Protein AF-A0A2H4V2I9-F1 (afdb_monomer)

Radius of gyration: 16.25 Å; Cα contacts (8 Å, |Δi|>4): 113; chains: 1; bounding box: 33×23×57 Å

Mean predicted aligned error: 3.42 Å

Secondary structure (DSSP, 8-state):
---PPP--------------TT-------HHHHHHHHTTS--BTT-HHHHHH-TTS---S-B---B--SS--HHHHHHHHHHHHH-HHHHHHT--SSS---SSSB-

Foldseek 3Di:
DDDDDDDDDDDDDDDDDDDDPPDPDFDAPLVRVLCVQLVNDFAQPPPNRCVRPVPDDGDRHTDADDDDPDQAPSQQVVLQVNVVSDVVSCVPWNGGSDTDGNGHYD

Sequence (106 aa):
QRGVLLLPVTAGGIVLAYNLPGVTELNLPRVVYTDILLGKIKTWDAPEIKAANPNVNLPSQPITVVYRSDGSGTTGVFTKHLAAVSPEWKSKVGEGKSVSWPVGVG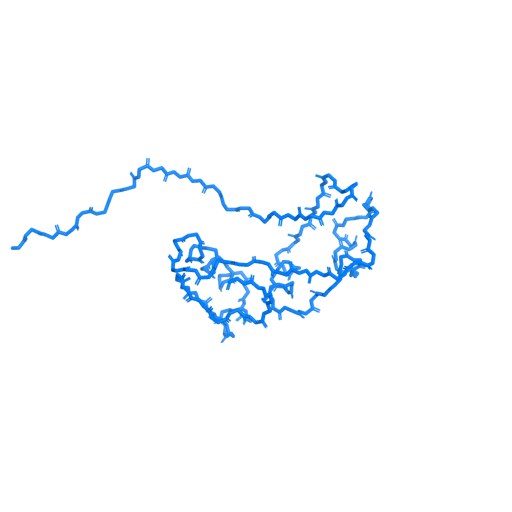

pLDDT: mean 95.97, std 5.57, range [51.84, 98.62]

Structure (mmCIF, N/CA/C/O backbone):
data_AF-A0A2H4V2I9-F1
#
_entry.id   AF-A0A2H4V2I9-F1
#
loop_
_atom_site.group_PDB
_atom_site.id
_atom_site.type_symbol
_atom_site.label_atom_id
_atom_site.label_alt_id
_atom_site.label_comp_id
_atom_site.label_asym_id
_atom_site.label_entity_id
_atom_site.label_seq_id
_atom_site.pdbx_PDB_ins_code
_atom_site.Cartn_x
_atom_site.Cartn_y
_atom_site.Cartn_z
_atom_site.occupancy
_atom_site.B_iso_or_equiv
_atom_site.auth_seq_id
_atom_site.auth_comp_id
_atom_site.auth_asym_id
_atom_site.auth_atom_id
_atom_site.pdbx_PDB_model_num
ATOM 1 N N . GLN A 1 1 ? 12.012 -0.242 -41.608 1.00 51.84 1 GLN A N 1
ATOM 2 C CA . GLN A 1 1 ? 11.472 -1.091 -40.524 1.00 51.84 1 GLN A CA 1
ATOM 3 C C . GLN A 1 1 ? 10.091 -0.568 -40.152 1.00 51.84 1 GLN A C 1
ATOM 5 O O . GLN A 1 1 ? 9.961 0.637 -39.987 1.00 51.84 1 GLN A O 1
ATOM 10 N N . ARG A 1 2 ? 9.060 -1.417 -40.079 1.00 69.31 2 ARG A N 1
ATOM 11 C CA . ARG A 1 2 ? 7.753 -1.016 -39.528 1.00 69.31 2 ARG A CA 1
ATOM 12 C C . ARG A 1 2 ? 7.783 -1.349 -38.034 1.00 69.31 2 ARG A C 1
ATOM 14 O O . ARG A 1 2 ? 7.900 -2.519 -37.690 1.00 69.31 2 ARG A O 1
ATOM 21 N N . GLY A 1 3 ? 7.829 -0.321 -37.188 1.00 86.38 3 GLY A N 1
ATOM 22 C CA . GLY A 1 3 ? 7.877 -0.462 -35.729 1.00 86.38 3 GLY A CA 1
ATOM 23 C C . GLY A 1 3 ? 6.524 -0.844 -35.122 1.00 86.38 3 GLY A C 1
ATOM 24 O O . GLY A 1 3 ? 5.571 -1.147 -35.838 1.00 86.38 3 GLY A O 1
ATOM 25 N N . VAL A 1 4 ? 6.439 -0.803 -33.793 1.00 88.31 4 VAL A N 1
ATOM 26 C CA . VAL A 1 4 ? 5.192 -1.022 -33.043 1.00 88.31 4 VAL A CA 1
ATOM 27 C C . VAL A 1 4 ? 4.477 0.315 -32.837 1.00 88.31 4 VAL A C 1
ATOM 29 O O . VAL A 1 4 ? 5.106 1.286 -32.421 1.00 88.31 4 VAL A O 1
ATOM 32 N N . LEU A 1 5 ? 3.166 0.355 -33.092 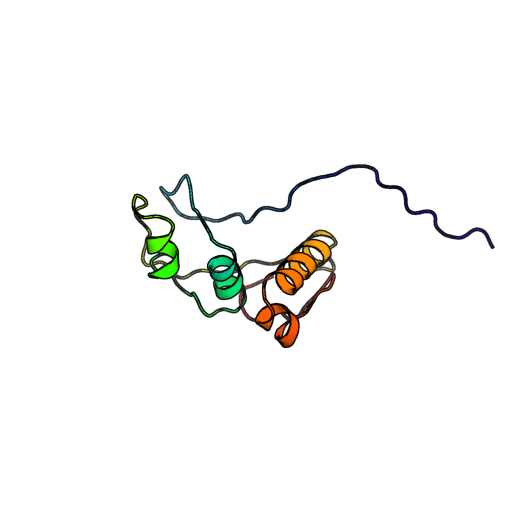1.00 91.62 5 LEU A N 1
ATOM 33 C CA . LEU A 1 5 ? 2.299 1.487 -32.756 1.00 91.62 5 LEU A CA 1
ATOM 34 C C . LEU A 1 5 ? 1.474 1.136 -31.512 1.00 91.62 5 LEU A C 1
ATOM 36 O O . LEU A 1 5 ? 0.737 0.153 -31.512 1.00 91.62 5 LEU A O 1
ATOM 40 N N . LEU A 1 6 ? 1.605 1.933 -30.452 1.00 90.94 6 LEU A N 1
ATOM 41 C CA . LEU A 1 6 ? 0.811 1.795 -29.231 1.00 90.94 6 LEU A CA 1
ATOM 42 C C . LEU A 1 6 ? -0.398 2.728 -29.322 1.00 90.94 6 LEU A C 1
ATOM 44 O O . LEU A 1 6 ? -0.227 3.940 -29.429 1.00 90.94 6 LEU A O 1
ATOM 48 N N . LEU A 1 7 ? -1.606 2.167 -29.273 1.00 93.62 7 LEU A N 1
ATOM 49 C CA . LEU A 1 7 ? -2.858 2.922 -29.317 1.00 93.62 7 LEU A CA 1
ATOM 50 C C . LEU A 1 7 ? -3.642 2.704 -28.016 1.00 93.62 7 LEU A C 1
ATOM 52 O O . LEU A 1 7 ? -3.838 1.551 -27.622 1.00 93.62 7 LEU A O 1
ATOM 56 N N . PRO A 1 8 ? -4.090 3.770 -27.330 1.00 92.88 8 PRO A N 1
ATOM 57 C CA . PRO A 1 8 ? -4.963 3.625 -26.175 1.00 92.88 8 PRO A CA 1
ATOM 58 C C . PRO A 1 8 ? -6.335 3.117 -26.629 1.00 92.88 8 PRO A C 1
ATOM 60 O O . PRO A 1 8 ? -6.910 3.634 -27.583 1.00 92.88 8 PRO A O 1
ATOM 63 N N . VAL A 1 9 ? -6.857 2.109 -25.931 1.00 95.19 9 VAL A N 1
ATOM 64 C CA . VAL A 1 9 ? -8.167 1.508 -26.242 1.00 95.19 9 VAL A CA 1
ATOM 65 C C . VAL A 1 9 ? -9.218 1.888 -25.199 1.00 95.19 9 VAL A C 1
ATOM 67 O O . VAL A 1 9 ? -10.373 2.109 -25.540 1.00 95.19 9 VAL A O 1
ATOM 70 N N . THR A 1 10 ? -8.831 1.977 -23.924 1.00 94.38 10 THR A N 1
ATOM 71 C CA . THR A 1 10 ? -9.744 2.283 -22.814 1.00 94.38 10 THR A CA 1
ATOM 72 C C . THR A 1 10 ? -9.008 2.945 -21.646 1.00 94.38 10 THR A C 1
ATOM 74 O O . THR A 1 10 ? -7.775 2.941 -21.599 1.00 94.38 10 THR A O 1
ATOM 77 N N . ALA A 1 11 ? -9.771 3.487 -20.696 1.00 93.88 11 ALA A N 1
ATOM 78 C CA . ALA A 1 11 ? -9.297 4.036 -19.433 1.00 93.88 11 ALA A CA 1
ATOM 79 C C . ALA A 1 11 ? -10.098 3.442 -18.263 1.00 93.88 11 ALA A C 1
ATOM 81 O O . ALA A 1 11 ? -11.290 3.169 -18.386 1.00 93.88 11 ALA A O 1
ATOM 82 N N . GLY A 1 12 ? -9.441 3.256 -17.118 1.00 94.94 12 GLY A N 1
ATOM 83 C CA . GLY A 1 12 ? -10.055 2.717 -15.907 1.00 94.94 12 GLY A CA 1
ATOM 84 C C . GLY A 1 12 ? -9.325 3.176 -14.647 1.00 94.94 12 GLY A C 1
ATOM 85 O O . GLY A 1 12 ? -8.229 3.732 -14.722 1.00 94.94 12 GLY A O 1
ATOM 86 N N . GLY A 1 13 ? -9.950 2.950 -13.492 1.00 95.75 13 GLY A N 1
ATOM 87 C CA . GLY A 1 13 ? -9.378 3.243 -12.178 1.00 95.75 13 GLY A CA 1
ATOM 88 C C . GLY A 1 13 ? -8.788 1.998 -11.517 1.00 95.75 13 GLY A C 1
ATOM 89 O O . GLY A 1 13 ? -9.307 0.896 -11.680 1.00 95.75 13 GLY A O 1
ATOM 90 N N . ILE A 1 14 ? -7.718 2.184 -10.745 1.00 97.19 14 ILE A N 1
ATOM 91 C CA . ILE A 1 14 ? -7.180 1.163 -9.838 1.00 97.19 14 ILE A CA 1
ATOM 92 C C . ILE A 1 14 ? -7.658 1.516 -8.431 1.00 97.19 14 ILE A C 1
ATOM 94 O O . ILE A 1 14 ? -7.477 2.649 -7.990 1.00 97.19 14 ILE A O 1
ATOM 98 N N . VAL A 1 15 ? -8.252 0.548 -7.737 1.00 96.50 15 VAL A N 1
ATOM 99 C CA . VAL A 1 15 ? -8.754 0.706 -6.366 1.00 96.50 15 VAL A CA 1
ATOM 100 C C . VAL A 1 15 ? -8.081 -0.291 -5.431 1.00 96.50 15 VAL A C 1
ATOM 102 O O . VAL A 1 15 ? -7.625 -1.351 -5.862 1.00 96.50 15 VAL A O 1
ATOM 105 N N . LEU A 1 16 ? -8.035 0.048 -4.145 1.00 96.69 16 LEU A N 1
ATOM 106 C CA . LEU A 1 16 ? -7.635 -0.875 -3.089 1.00 96.69 16 LEU A CA 1
ATOM 107 C C . LEU A 1 16 ? -8.870 -1.640 -2.615 1.00 96.69 16 LEU A C 1
ATOM 109 O O . LEU A 1 16 ? -9.794 -1.047 -2.062 1.00 96.69 16 LEU A O 1
ATOM 113 N N . ALA A 1 17 ? -8.880 -2.951 -2.834 1.00 96.81 17 ALA A N 1
ATOM 114 C CA . ALA A 1 17 ? -9.870 -3.835 -2.234 1.00 96.81 17 ALA A CA 1
ATOM 115 C C . ALA A 1 17 ? -9.428 -4.234 -0.817 1.00 96.81 17 ALA A C 1
ATOM 117 O O . ALA A 1 17 ? -8.235 -4.386 -0.553 1.00 96.81 17 ALA A O 1
ATOM 118 N N . TYR A 1 18 ? -10.389 -4.427 0.084 1.00 96.94 18 TYR A N 1
ATOM 119 C CA . TYR A 1 18 ? -10.150 -4.862 1.460 1.00 96.94 18 TYR A CA 1
ATOM 120 C C . TYR A 1 18 ? -11.201 -5.890 1.894 1.00 96.94 18 TYR A C 1
ATOM 122 O O . TYR A 1 18 ? -12.266 -5.999 1.287 1.00 96.94 18 TYR A O 1
ATOM 130 N N . ASN A 1 19 ? -10.890 -6.652 2.945 1.00 96.62 19 ASN A N 1
ATOM 131 C CA . ASN A 1 19 ? -11.796 -7.627 3.547 1.00 96.62 19 ASN A CA 1
ATOM 132 C C . ASN A 1 19 ? -11.921 -7.349 5.048 1.00 96.62 19 ASN A C 1
ATOM 134 O O . ASN A 1 19 ? -11.043 -7.718 5.828 1.00 96.62 19 ASN A O 1
ATOM 138 N N . LEU A 1 20 ? -13.004 -6.669 5.420 1.00 95.69 20 LEU A N 1
ATOM 139 C CA . LEU A 1 20 ? -13.338 -6.305 6.792 1.00 95.69 20 LEU A CA 1
ATOM 140 C C . LEU A 1 20 ? -14.837 -6.537 7.022 1.00 95.69 20 LEU A C 1
ATOM 142 O O . LEU A 1 20 ? -15.654 -5.743 6.550 1.00 95.69 20 LEU A O 1
ATOM 146 N N . PRO A 1 21 ? -15.227 -7.618 7.719 1.00 90.94 21 PRO A N 1
ATOM 147 C CA . PRO A 1 21 ? -16.631 -7.899 7.994 1.00 90.94 21 PRO A CA 1
ATOM 148 C C . PRO A 1 21 ? -17.316 -6.723 8.699 1.00 90.94 21 PRO A C 1
ATOM 150 O O . PRO A 1 21 ? -16.835 -6.233 9.717 1.00 90.94 21 PRO A O 1
ATOM 153 N N . GLY A 1 22 ? -18.446 -6.271 8.153 1.00 91.31 22 GLY A N 1
ATOM 154 C CA . GLY A 1 22 ? -19.226 -5.165 8.716 1.00 91.31 22 GLY A CA 1
ATOM 155 C C . GLY A 1 22 ? -18.707 -3.757 8.395 1.00 91.31 22 GLY A C 1
ATOM 156 O O . GLY A 1 22 ? -19.368 -2.792 8.766 1.00 91.31 22 GLY A O 1
ATOM 157 N N . VAL A 1 23 ? -17.583 -3.616 7.682 1.00 95.31 23 VAL A N 1
ATOM 158 C CA . VAL A 1 23 ? -17.086 -2.320 7.195 1.00 95.31 23 VAL A CA 1
ATOM 159 C C . VAL A 1 23 ? -17.489 -2.150 5.733 1.00 95.31 23 VAL A C 1
ATOM 161 O O . VAL A 1 23 ? -17.020 -2.880 4.863 1.00 95.31 23 VAL A O 1
ATOM 164 N N . THR A 1 24 ? -18.376 -1.194 5.465 1.00 92.88 24 THR A N 1
ATOM 165 C CA . THR A 1 24 ? -18.876 -0.891 4.112 1.00 92.88 24 THR A CA 1
ATOM 166 C C . THR A 1 24 ? -18.116 0.243 3.432 1.00 92.88 24 THR A C 1
ATOM 168 O O . THR A 1 24 ? -18.034 0.282 2.206 1.00 92.88 24 THR A O 1
ATOM 171 N N . GLU A 1 25 ? -17.557 1.161 4.217 1.00 94.75 25 GLU A N 1
ATOM 172 C CA . GLU A 1 25 ? -16.788 2.302 3.740 1.00 94.75 25 GLU A CA 1
ATOM 173 C C . GLU A 1 25 ? -15.529 2.457 4.589 1.00 94.75 25 GLU A C 1
ATOM 175 O O . GLU A 1 25 ? -15.570 2.366 5.818 1.00 94.75 25 GLU A O 1
ATOM 180 N N . LEU A 1 26 ? -14.400 2.674 3.916 1.00 96.69 26 LEU A N 1
ATOM 181 C CA . LEU A 1 26 ? -13.101 2.832 4.546 1.00 96.69 26 LEU A CA 1
ATOM 182 C C . LEU A 1 26 ? -12.313 3.918 3.820 1.00 96.69 26 LEU A C 1
ATOM 184 O O . LEU A 1 26 ? -12.002 3.799 2.634 1.00 96.69 26 LEU A O 1
ATOM 188 N N . ASN A 1 27 ? -11.939 4.952 4.559 1.00 97.31 27 ASN A N 1
ATOM 189 C CA . ASN A 1 27 ? -11.085 6.027 4.090 1.00 97.31 27 ASN A CA 1
ATOM 190 C C . ASN A 1 27 ? -9.625 5.706 4.403 1.00 97.31 27 ASN A C 1
ATOM 192 O O . ASN A 1 27 ? -9.238 5.563 5.563 1.00 97.31 27 ASN A O 1
ATOM 196 N N . LEU A 1 28 ? -8.798 5.632 3.361 1.00 97.56 28 LEU A N 1
ATOM 197 C CA . LEU A 1 28 ? -7.351 5.468 3.481 1.00 97.56 28 LEU A CA 1
ATOM 198 C C . LEU A 1 28 ? -6.646 6.683 2.862 1.00 97.56 28 LEU A C 1
ATOM 200 O O . LEU A 1 28 ? -6.491 6.751 1.640 1.00 97.56 28 LEU A O 1
ATOM 204 N N . PRO A 1 29 ? -6.210 7.660 3.679 1.00 97.56 29 PRO A N 1
ATOM 205 C CA . PRO A 1 29 ? -5.371 8.758 3.212 1.00 97.56 29 PRO A CA 1
ATOM 206 C C . PRO A 1 29 ? -4.075 8.247 2.575 1.00 97.56 29 PRO A C 1
ATOM 208 O O . PRO A 1 29 ? -3.609 7.149 2.881 1.00 97.56 29 PRO A O 1
ATOM 211 N N . ARG A 1 30 ? -3.441 9.073 1.731 1.00 96.88 30 ARG A N 1
ATOM 212 C CA . ARG A 1 30 ? -2.270 8.636 0.946 1.00 96.88 30 ARG A CA 1
ATOM 213 C C . ARG A 1 30 ? -1.143 8.055 1.778 1.00 96.88 30 ARG A C 1
ATOM 215 O O . ARG A 1 30 ? -0.641 6.987 1.450 1.00 96.88 30 ARG A O 1
ATOM 222 N N . VAL A 1 31 ? -0.805 8.745 2.862 1.00 97.06 31 VAL A N 1
ATOM 223 C CA . VAL A 1 31 ? 0.236 8.309 3.795 1.00 97.06 31 VAL A CA 1
ATOM 224 C C . VAL A 1 31 ? -0.111 6.964 4.440 1.00 97.06 31 VAL A C 1
ATOM 226 O O . 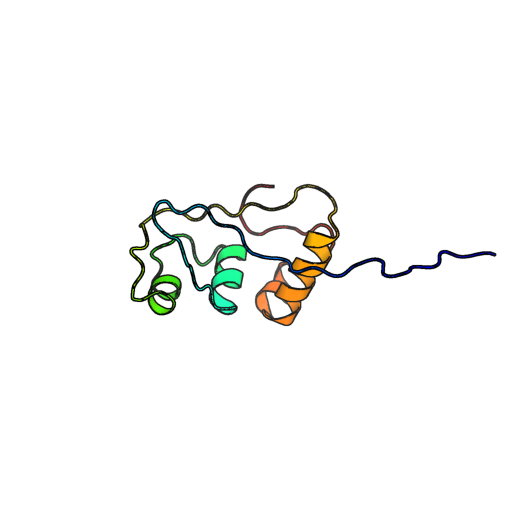VAL A 1 31 ? 0.743 6.088 4.528 1.00 97.06 31 VAL A O 1
ATOM 229 N N . VAL A 1 32 ? -1.386 6.752 4.781 1.00 98.31 32 VAL A N 1
ATOM 230 C CA . VAL A 1 32 ? -1.862 5.545 5.463 1.00 98.31 32 VAL A CA 1
ATOM 231 C C . VAL A 1 32 ? -1.730 4.328 4.556 1.00 98.31 32 VAL A C 1
ATOM 233 O O . VAL A 1 32 ? -1.097 3.352 4.947 1.00 98.31 32 VAL A O 1
ATOM 236 N N . TYR A 1 33 ? -2.253 4.370 3.323 1.00 98.12 33 TYR A N 1
ATOM 237 C CA . TYR A 1 33 ? -2.117 3.201 2.448 1.00 98.12 33 TYR A CA 1
ATOM 238 C C . TYR A 1 33 ? -0.666 2.962 2.014 1.00 98.12 33 TYR A C 1
ATOM 240 O O . TYR A 1 33 ? -0.280 1.810 1.833 1.00 98.12 33 TYR A O 1
ATOM 248 N N . THR A 1 34 ? 0.170 4.002 1.874 1.00 98.31 34 THR A N 1
ATOM 249 C CA . THR A 1 34 ? 1.599 3.785 1.590 1.00 98.31 34 THR A CA 1
ATOM 250 C C . THR A 1 34 ? 2.302 3.116 2.761 1.00 98.31 34 THR A C 1
ATOM 252 O O . THR A 1 34 ? 3.112 2.220 2.546 1.00 98.31 34 THR A O 1
ATOM 255 N N . ASP A 1 35 ? 1.965 3.495 3.993 1.00 98.56 35 ASP A N 1
ATOM 256 C CA . ASP A 1 35 ? 2.569 2.928 5.196 1.00 98.56 35 ASP A CA 1
ATOM 257 C C . ASP A 1 35 ? 2.086 1.501 5.482 1.00 98.56 35 ASP A C 1
ATOM 259 O O . ASP A 1 35 ? 2.864 0.693 5.992 1.00 98.56 35 ASP A O 1
ATOM 263 N N . ILE A 1 36 ? 0.859 1.147 5.084 1.00 98.62 36 ILE A N 1
ATOM 264 C CA . ILE A 1 36 ? 0.399 -0.251 5.041 1.00 98.62 36 ILE A CA 1
ATOM 265 C C . ILE A 1 36 ? 1.279 -1.067 4.084 1.00 98.62 36 ILE A C 1
ATOM 267 O O . ILE A 1 36 ? 1.805 -2.112 4.459 1.00 98.62 36 ILE A O 1
ATOM 271 N N . LEU A 1 37 ? 1.491 -0.577 2.858 1.00 98.44 37 LEU A N 1
ATOM 272 C CA . LEU A 1 37 ? 2.260 -1.290 1.827 1.00 98.44 37 LEU A CA 1
ATOM 273 C C . LEU A 1 37 ? 3.769 -1.342 2.125 1.00 98.44 37 LEU A C 1
ATOM 275 O O . LEU A 1 37 ? 4.460 -2.238 1.647 1.00 98.44 37 LEU A O 1
ATOM 279 N N . LEU A 1 38 ? 4.279 -0.407 2.932 1.00 98.50 38 LEU A N 1
ATOM 280 C CA . LEU A 1 38 ? 5.634 -0.436 3.496 1.00 98.50 38 LEU A CA 1
ATOM 281 C C . LEU A 1 38 ? 5.742 -1.314 4.758 1.00 98.50 38 LEU A C 1
ATOM 283 O O . LEU A 1 38 ? 6.844 -1.498 5.272 1.00 98.50 38 LEU A O 1
ATOM 287 N N . GLY A 1 39 ? 4.626 -1.838 5.277 1.00 98.06 39 GLY A N 1
ATOM 288 C CA . GLY A 1 39 ? 4.595 -2.695 6.463 1.00 98.06 39 GLY A CA 1
ATOM 289 C C . GLY A 1 39 ? 4.726 -1.965 7.803 1.00 98.06 39 GLY A C 1
ATOM 290 O O . GLY A 1 39 ? 5.004 -2.607 8.818 1.00 98.06 39 GLY A O 1
ATOM 291 N N . LYS A 1 40 ? 4.551 -0.640 7.832 1.00 98.44 40 LYS A N 1
ATOM 292 C CA . LYS A 1 40 ? 4.587 0.157 9.068 1.00 98.44 40 LYS A CA 1
ATOM 293 C C . LYS A 1 40 ? 3.269 0.077 9.829 1.00 98.44 40 LYS A C 1
ATOM 295 O O . LYS A 1 40 ? 3.280 -0.137 11.038 1.00 98.44 40 LYS A O 1
ATOM 300 N N . ILE A 1 41 ? 2.149 0.199 9.117 1.00 98.50 41 ILE A N 1
ATOM 301 C CA . ILE A 1 41 ? 0.811 0.005 9.680 1.00 98.50 41 ILE A CA 1
ATOM 302 C C . ILE A 1 41 ? 0.433 -1.461 9.494 1.00 98.50 41 ILE A C 1
ATOM 304 O O . ILE A 1 41 ? 0.381 -1.961 8.371 1.00 98.50 41 ILE A O 1
ATOM 308 N N . LYS A 1 42 ? 0.207 -2.157 10.611 1.00 98.31 42 LYS A N 1
ATOM 309 C CA . LYS A 1 42 ? 0.078 -3.622 10.639 1.00 98.31 42 LYS A CA 1
ATOM 310 C C . LYS A 1 42 ? -1.282 -4.120 11.102 1.00 98.31 42 LYS A C 1
ATOM 312 O O . LYS A 1 42 ? -1.556 -5.302 10.928 1.00 98.31 42 LYS A O 1
ATOM 317 N N . TH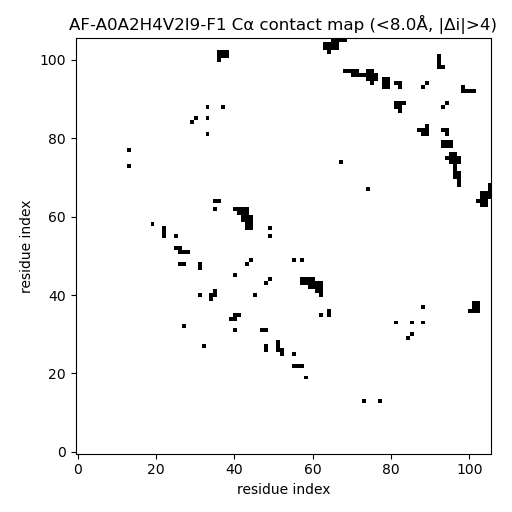R A 1 43 ? -2.120 -3.266 11.683 1.00 98.31 43 THR A N 1
ATOM 318 C CA . THR A 1 43 ? -3.461 -3.630 12.155 1.00 98.31 43 THR A CA 1
ATOM 319 C C . THR A 1 43 ? -4.492 -2.623 11.667 1.00 98.31 43 THR A C 1
ATOM 321 O O . THR A 1 43 ? -4.181 -1.451 11.452 1.00 98.31 43 THR A O 1
ATOM 324 N N . TRP A 1 44 ? -5.725 -3.083 11.464 1.00 98.25 44 TRP A N 1
ATOM 325 C CA . TRP A 1 44 ? -6.818 -2.248 10.958 1.00 98.25 44 TRP A CA 1
ATOM 326 C C . TRP A 1 44 ? -7.317 -1.203 11.958 1.00 98.25 44 TRP A C 1
ATOM 328 O O . TRP A 1 44 ? -7.897 -0.200 11.559 1.00 98.25 44 TRP A O 1
ATOM 338 N N . ASP A 1 45 ? -7.058 -1.405 13.247 1.00 97.31 45 ASP A N 1
ATOM 339 C CA . ASP A 1 45 ? -7.414 -0.497 14.334 1.00 97.31 45 ASP A CA 1
ATOM 340 C C . ASP A 1 45 ? -6.302 0.508 14.685 1.00 97.31 45 ASP A C 1
ATOM 342 O O . ASP A 1 45 ? -6.386 1.174 15.725 1.00 97.31 45 ASP A O 1
ATOM 346 N N . ALA A 1 46 ? -5.273 0.615 13.838 1.00 98.31 46 ALA A N 1
ATOM 347 C CA . ALA A 1 46 ? -4.189 1.574 13.991 1.00 98.31 46 ALA A CA 1
ATOM 348 C C . ALA A 1 46 ? -4.730 3.017 14.096 1.00 98.31 46 ALA A C 1
ATOM 350 O O . ALA A 1 46 ? -5.721 3.359 13.433 1.00 98.31 46 ALA A O 1
ATOM 351 N N . PRO A 1 47 ? -4.113 3.878 14.929 1.00 97.88 47 PRO A N 1
ATOM 352 C CA . PRO A 1 47 ? -4.627 5.217 15.211 1.00 97.88 47 PRO A CA 1
ATOM 353 C C . PRO A 1 47 ? -4.767 6.081 13.953 1.00 97.88 47 PRO A C 1
ATOM 355 O O . PRO A 1 47 ? -5.715 6.854 13.850 1.00 97.88 47 PRO A O 1
ATOM 358 N N . GLU A 1 48 ? -3.890 5.911 12.966 1.00 97.69 48 GLU A N 1
ATOM 359 C CA . GLU A 1 48 ? -3.921 6.626 11.690 1.00 97.69 48 GLU A CA 1
ATOM 360 C C . GLU A 1 48 ? -5.139 6.238 10.839 1.00 97.69 48 GLU A C 1
ATOM 362 O O . GLU A 1 48 ? -5.728 7.091 10.174 1.00 97.69 48 GLU A O 1
ATOM 367 N N . ILE A 1 49 ? -5.553 4.964 10.885 1.00 98.19 49 ILE A N 1
ATOM 368 C CA . ILE A 1 49 ? -6.759 4.478 10.198 1.00 98.19 49 ILE A CA 1
ATOM 369 C C . ILE A 1 49 ? -8.005 4.947 10.957 1.00 98.19 49 ILE A C 1
ATOM 371 O O . ILE A 1 49 ? -8.931 5.473 10.339 1.00 98.19 49 ILE A O 1
ATOM 375 N N . LYS A 1 50 ? -8.020 4.830 12.292 1.00 97.44 50 LYS A N 1
ATOM 376 C CA . LYS A 1 50 ? -9.126 5.314 13.139 1.00 97.44 50 LYS A CA 1
ATOM 377 C C . LYS A 1 50 ? -9.375 6.809 12.969 1.00 97.44 50 LYS A C 1
ATOM 379 O O . LYS A 1 50 ? -10.524 7.220 12.842 1.00 97.44 50 LYS A O 1
ATOM 384 N N . ALA A 1 51 ? -8.316 7.614 12.909 1.00 97.75 51 ALA A N 1
ATOM 385 C CA . ALA A 1 51 ? -8.424 9.059 12.727 1.00 97.75 51 ALA A CA 1
ATOM 386 C C . ALA A 1 51 ? -9.131 9.437 11.415 1.00 97.75 51 ALA A C 1
ATOM 388 O O . ALA A 1 51 ? -9.890 10.402 11.381 1.00 97.75 51 ALA A O 1
ATOM 389 N N . ALA A 1 52 ? -8.926 8.659 10.349 1.00 97.62 52 ALA A N 1
ATOM 390 C CA . ALA A 1 52 ? -9.604 8.855 9.069 1.00 97.62 52 ALA A CA 1
ATOM 391 C C . ALA A 1 52 ? -11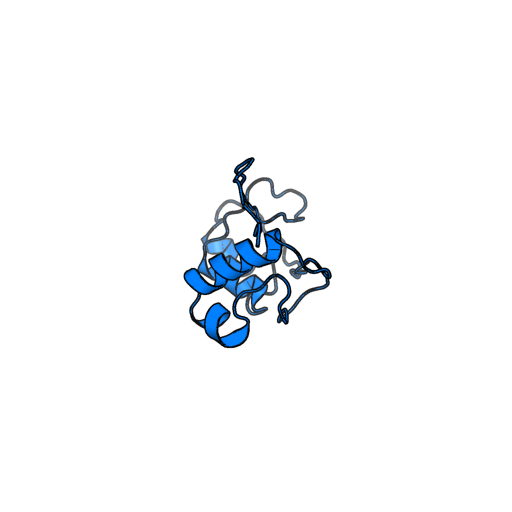.030 8.268 9.029 1.00 97.62 52 ALA A C 1
ATOM 393 O O . ALA A 1 52 ? -11.772 8.534 8.085 1.00 97.62 52 ALA A O 1
ATOM 394 N N . ASN A 1 53 ? -11.416 7.468 10.028 1.00 97.75 53 ASN A N 1
ATOM 395 C CA . ASN A 1 53 ? -12.661 6.701 10.054 1.00 97.75 53 ASN A CA 1
ATOM 396 C C . ASN A 1 53 ? -13.340 6.752 11.441 1.00 97.75 53 ASN A C 1
ATOM 398 O O . ASN A 1 53 ? -13.579 5.704 12.043 1.00 97.75 53 ASN A O 1
ATOM 402 N N . PRO A 1 54 ? -13.681 7.944 11.970 1.00 95.38 54 PRO A N 1
ATOM 403 C CA . PRO A 1 54 ? -14.149 8.102 13.353 1.00 95.38 54 PRO A CA 1
ATOM 404 C C . PRO A 1 54 ? -15.467 7.374 13.664 1.00 95.38 54 PRO A C 1
ATOM 406 O O . PRO A 1 54 ? -15.736 7.070 14.822 1.00 95.38 54 PRO A O 1
ATOM 409 N N . ASN A 1 55 ? -16.275 7.077 12.642 1.00 94.00 55 ASN A N 1
ATOM 410 C CA . ASN A 1 55 ? -17.581 6.424 12.778 1.00 94.00 55 ASN A CA 1
ATOM 411 C C . ASN A 1 55 ? -17.556 4.931 12.398 1.00 94.00 55 ASN A C 1
ATOM 413 O O . ASN A 1 55 ? -18.613 4.316 12.272 1.00 94.00 55 ASN A O 1
ATOM 417 N N . VAL A 1 56 ? -16.372 4.352 12.170 1.00 95.69 56 VAL A N 1
ATOM 418 C CA . VAL A 1 56 ? -16.217 2.958 11.735 1.00 95.69 56 VAL A CA 1
ATOM 419 C C . VAL A 1 56 ? -15.652 2.122 12.877 1.00 95.69 56 VAL A C 1
ATOM 421 O O . VAL A 1 56 ? -14.592 2.419 13.427 1.00 95.69 56 VAL A O 1
ATOM 424 N N . ASN A 1 57 ? -16.334 1.025 13.200 1.00 94.31 57 ASN A N 1
ATOM 425 C CA . ASN A 1 57 ? -15.848 0.050 14.172 1.00 94.31 57 ASN A CA 1
ATOM 426 C C . ASN A 1 57 ? -14.756 -0.820 13.538 1.00 94.31 57 ASN A C 1
ATOM 428 O O . ASN A 1 57 ? -15.037 -1.847 12.923 1.00 94.31 57 ASN A O 1
ATOM 432 N N . LEU A 1 58 ? -13.504 -0.384 13.670 1.00 96.44 58 LEU A N 1
ATOM 433 C CA . LEU A 1 58 ? -12.346 -1.077 13.111 1.00 96.44 58 LEU A CA 1
ATOM 434 C C . LEU A 1 58 ? -11.885 -2.224 14.029 1.00 96.44 58 LEU A C 1
ATOM 436 O O . LEU A 1 58 ? -11.639 -1.984 15.216 1.00 96.44 58 LEU A O 1
ATOM 440 N N . PRO A 1 59 ? -11.736 -3.460 13.512 1.00 95.75 59 PRO A N 1
ATOM 441 C CA . PRO A 1 59 ? -11.296 -4.593 14.314 1.00 95.75 59 PRO A CA 1
ATOM 442 C C . PRO A 1 59 ? -9.791 -4.534 14.590 1.00 95.75 59 PRO A C 1
ATOM 444 O O . PRO A 1 59 ? -9.005 -4.113 13.740 1.00 95.75 59 PRO A O 1
ATOM 447 N N . SER A 1 60 ? -9.373 -5.060 15.744 1.00 96.12 60 SER A N 1
ATOM 448 C CA . SER A 1 60 ? -7.956 -5.294 16.056 1.00 96.12 60 SER A CA 1
ATOM 449 C C . SER A 1 60 ? -7.436 -6.536 15.320 1.00 96.12 60 SER A C 1
ATOM 451 O O . SER A 1 60 ? -7.108 -7.565 15.907 1.00 96.12 60 SER A O 1
ATOM 453 N N . GLN A 1 61 ? -7.457 -6.468 13.990 1.00 96.62 61 GLN A N 1
ATOM 454 C CA . GLN A 1 61 ? -7.065 -7.545 13.089 1.00 96.62 61 GLN A CA 1
ATOM 455 C C . GLN A 1 61 ? -5.780 -7.158 12.339 1.00 96.62 61 GLN A C 1
ATOM 457 O O . GLN A 1 61 ? -5.688 -6.026 11.850 1.00 96.62 61 GLN A O 1
ATOM 462 N N . PRO A 1 62 ? -4.810 -8.080 12.184 1.00 98.00 62 PRO A N 1
ATOM 463 C CA . PRO A 1 62 ? -3.644 -7.856 11.338 1.00 98.00 62 PRO A CA 1
ATOM 464 C C . PRO A 1 62 ? -4.014 -7.597 9.873 1.00 98.00 62 PRO A C 1
ATOM 466 O O . PRO A 1 62 ? -4.904 -8.239 9.311 1.00 98.00 62 PRO A O 1
ATOM 469 N N . ILE A 1 63 ? -3.284 -6.692 9.230 1.00 98.56 63 ILE A N 1
ATOM 470 C CA . ILE A 1 63 ? -3.398 -6.423 7.799 1.00 98.56 63 ILE A CA 1
ATOM 471 C C . ILE A 1 63 ? -2.525 -7.424 7.044 1.00 98.56 63 ILE A C 1
ATOM 473 O O . ILE A 1 63 ? -1.325 -7.528 7.287 1.00 98.56 63 ILE A O 1
ATOM 477 N N . THR A 1 64 ? -3.125 -8.132 6.089 1.00 98.38 64 THR A N 1
ATOM 478 C CA . THR A 1 64 ? -2.393 -8.949 5.114 1.00 98.38 64 THR A CA 1
ATOM 479 C C . THR A 1 64 ? -2.422 -8.241 3.769 1.00 98.38 64 THR A C 1
ATOM 481 O O . THR A 1 64 ? -3.479 -8.115 3.155 1.00 98.38 64 THR A O 1
ATOM 484 N N . VAL A 1 65 ? -1.262 -7.762 3.319 1.00 98.38 65 VAL A N 1
ATOM 485 C CA . VAL A 1 65 ? -1.112 -7.188 1.978 1.00 98.38 65 VAL A CA 1
ATOM 486 C C . VAL A 1 65 ? -1.101 -8.322 0.957 1.00 98.38 65 VAL A C 1
ATOM 488 O O . VAL A 1 65 ? -0.387 -9.309 1.129 1.00 98.38 65 VAL A O 1
ATOM 491 N N . VAL A 1 66 ? -1.881 -8.166 -0.109 1.00 98.19 66 VAL A N 1
ATOM 492 C CA . VAL A 1 66 ? -1.899 -9.084 -1.251 1.00 98.19 66 VAL A CA 1
ATOM 493 C C . VAL A 1 66 ? -1.514 -8.306 -2.499 1.00 98.19 66 VAL A C 1
ATOM 495 O O . VAL A 1 66 ? -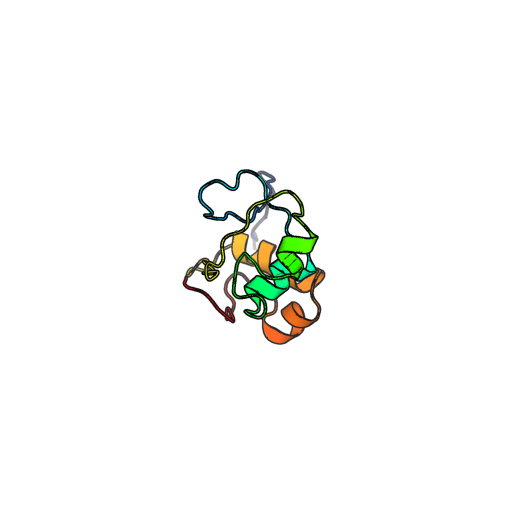2.046 -7.222 -2.746 1.00 98.19 66 VAL A O 1
ATOM 498 N N . TYR A 1 67 ? -0.590 -8.851 -3.282 1.00 97.31 67 TYR A N 1
ATOM 499 C CA . TYR A 1 67 ? -0.115 -8.242 -4.520 1.00 97.31 67 TYR A CA 1
ATOM 500 C C . TYR A 1 67 ? -0.068 -9.268 -5.664 1.00 97.31 67 TYR A C 1
ATOM 502 O O . TYR A 1 67 ? -0.383 -10.442 -5.496 1.00 97.31 67 TYR A O 1
ATOM 510 N N . ARG A 1 68 ? 0.261 -8.807 -6.874 1.00 97.19 68 ARG A N 1
ATOM 511 C CA . ARG A 1 68 ? 0.399 -9.656 -8.068 1.00 97.19 68 ARG A CA 1
ATOM 512 C C . ARG A 1 68 ? 1.797 -10.281 -8.130 1.00 97.19 68 ARG A C 1
ATOM 514 O O . ARG A 1 68 ? 2.764 -9.521 -8.137 1.00 97.19 68 ARG A O 1
ATOM 521 N N . SER A 1 69 ? 1.895 -11.608 -8.244 1.00 94.50 69 SER A N 1
ATOM 522 C CA . SER A 1 69 ? 3.167 -12.340 -8.445 1.00 94.50 69 SER A CA 1
ATOM 523 C C . SER A 1 69 ? 3.804 -12.061 -9.797 1.00 94.50 69 SER A C 1
ATOM 525 O O . SER A 1 69 ? 5.024 -12.022 -9.935 1.00 94.50 69 SER A O 1
ATOM 527 N N . ASP A 1 70 ? 2.968 -11.959 -10.827 1.00 93.75 70 ASP A N 1
ATOM 528 C CA . ASP A 1 70 ? 3.383 -11.907 -12.217 1.00 93.75 70 ASP A CA 1
ATOM 529 C C . ASP A 1 70 ? 3.621 -10.470 -12.700 1.00 93.75 70 ASP A C 1
ATOM 531 O O . ASP A 1 70 ? 3.143 -9.487 -12.126 1.00 93.75 70 ASP A O 1
ATOM 535 N N . GLY A 1 71 ? 4.359 -10.341 -13.806 1.00 96.00 71 GLY A N 1
ATOM 536 C CA . GLY A 1 71 ? 4.593 -9.052 -14.449 1.00 96.00 71 GLY A CA 1
ATOM 537 C C . GLY A 1 71 ? 3.279 -8.406 -14.893 1.00 96.00 71 GLY A C 1
ATOM 538 O O . GLY A 1 71 ? 2.648 -8.855 -15.846 1.00 96.00 71 GLY A O 1
ATOM 539 N N . SER A 1 72 ? 2.889 -7.310 -14.243 1.00 97.75 72 SER A N 1
ATOM 540 C CA . SER A 1 72 ? 1.547 -6.738 -14.366 1.00 97.75 72 SER A CA 1
ATOM 541 C C . SER A 1 72 ? 1.571 -5.253 -14.725 1.00 97.75 72 SER A C 1
ATOM 543 O O . SER A 1 72 ? 2.247 -4.436 -14.097 1.00 97.75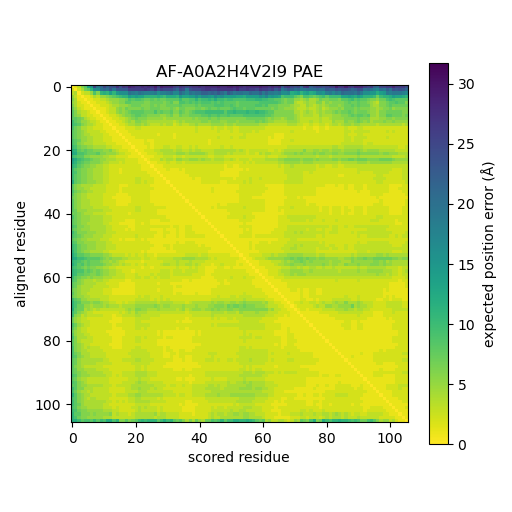 72 SER A O 1
ATOM 545 N N . GLY A 1 73 ? 0.782 -4.874 -15.736 1.00 96.06 73 GLY A N 1
ATOM 546 C CA . GLY A 1 73 ? 0.568 -3.469 -16.097 1.00 96.06 73 GLY A CA 1
ATOM 547 C C . GLY A 1 73 ? -0.092 -2.669 -14.970 1.00 96.06 73 GLY A C 1
ATOM 548 O O . GLY A 1 73 ? 0.321 -1.543 -14.705 1.00 96.06 73 GLY A O 1
ATOM 549 N N . THR A 1 74 ? -1.045 -3.278 -14.256 1.00 97.25 74 THR A N 1
ATOM 550 C CA . THR A 1 74 ? -1.694 -2.684 -13.079 1.00 97.25 74 THR A CA 1
ATOM 551 C C . THR A 1 74 ? -0.674 -2.412 -11.979 1.00 97.25 74 THR A C 1
ATOM 553 O O . THR A 1 74 ? -0.663 -1.314 -11.432 1.00 97.25 74 THR A O 1
ATOM 556 N N . THR A 1 75 ? 0.239 -3.356 -11.714 1.00 98.19 75 THR A N 1
ATOM 557 C CA . THR A 1 75 ? 1.354 -3.152 -10.772 1.00 98.19 75 THR A CA 1
ATOM 558 C C . THR A 1 75 ? 2.250 -2.001 -11.219 1.00 98.19 75 THR A C 1
ATOM 560 O O . THR A 1 75 ? 2.589 -1.144 -10.408 1.00 98.19 75 THR A O 1
ATOM 563 N N . GLY A 1 76 ? 2.564 -1.916 -12.514 1.00 98.00 76 GLY A N 1
ATOM 564 C CA . GLY A 1 76 ? 3.338 -0.807 -13.079 1.00 98.00 76 GLY A CA 1
ATOM 565 C C . GLY A 1 76 ? 2.713 0.562 -12.819 1.00 98.00 76 GLY A C 1
ATOM 566 O O . GLY A 1 76 ? 3.376 1.460 -12.311 1.00 98.00 76 GLY A O 1
ATOM 567 N N . VAL A 1 77 ? 1.425 0.725 -13.126 1.00 97.94 77 VAL A N 1
ATOM 568 C CA . VAL A 1 77 ? 0.715 1.994 -12.896 1.00 97.94 77 VAL A CA 1
ATOM 569 C C . VAL A 1 77 ? 0.560 2.284 -11.400 1.00 97.94 77 VAL A C 1
ATOM 571 O O . VAL A 1 77 ? 0.753 3.420 -10.971 1.00 97.94 77 VAL A O 1
ATOM 574 N N . PHE A 1 78 ? 0.249 1.267 -10.595 1.00 98.31 78 PHE A N 1
ATOM 575 C CA . PHE A 1 78 ? 0.047 1.420 -9.158 1.00 98.31 78 PHE A CA 1
ATOM 576 C C . PHE A 1 78 ? 1.338 1.817 -8.434 1.00 98.31 78 PHE A C 1
ATOM 578 O O . PHE A 1 78 ? 1.353 2.795 -7.694 1.00 98.31 78 PHE A O 1
ATOM 585 N N . THR A 1 79 ? 2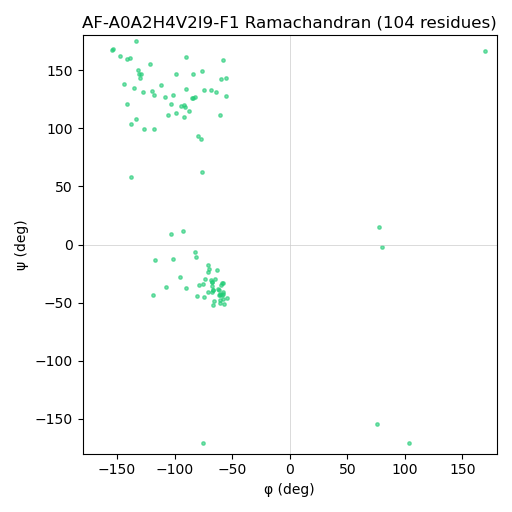.447 1.126 -8.695 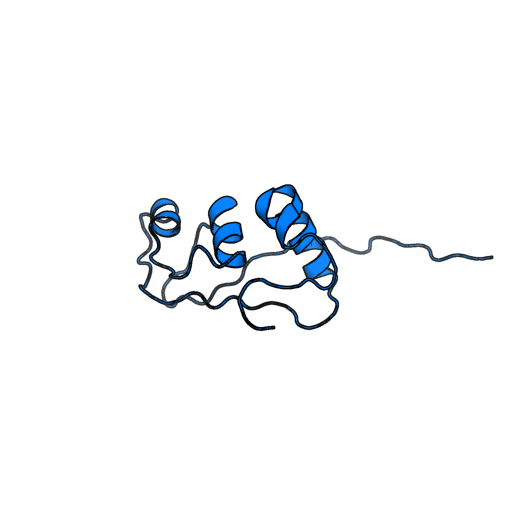1.00 98.50 79 THR A N 1
ATOM 586 C CA . THR A 1 79 ? 3.745 1.448 -8.081 1.00 98.50 79 THR A CA 1
ATOM 587 C C . THR A 1 79 ? 4.295 2.792 -8.556 1.00 98.50 79 THR A C 1
ATOM 589 O O . THR A 1 79 ? 4.875 3.519 -7.753 1.00 98.50 79 THR A O 1
ATOM 592 N N . LYS A 1 80 ? 4.017 3.191 -9.807 1.00 98.50 80 LYS A N 1
ATOM 593 C CA . LYS A 1 80 ? 4.291 4.549 -10.299 1.00 98.50 80 LYS A CA 1
ATOM 594 C C . LYS A 1 80 ? 3.537 5.617 -9.504 1.00 98.50 80 LYS A C 1
ATOM 596 O O . LYS A 1 80 ? 4.114 6.637 -9.130 1.00 98.50 80 LYS A O 1
ATOM 601 N N . HIS A 1 81 ? 2.257 5.386 -9.200 1.00 98.12 81 HIS A N 1
ATOM 602 C CA . HIS A 1 81 ? 1.492 6.266 -8.308 1.00 98.12 81 HIS A CA 1
ATOM 603 C C . HIS A 1 81 ? 2.115 6.326 -6.910 1.00 98.12 81 HIS A C 1
ATOM 605 O O . HIS A 1 81 ? 2.346 7.419 -6.396 1.00 98.12 81 HIS A O 1
ATOM 611 N N . LEU A 1 82 ? 2.455 5.178 -6.316 1.00 98.44 82 LEU A N 1
ATOM 612 C CA . LEU A 1 82 ? 3.087 5.123 -4.992 1.00 98.44 82 LEU A CA 1
ATOM 613 C C . LEU A 1 82 ? 4.417 5.892 -4.950 1.00 98.44 82 LEU A C 1
ATOM 615 O O . LEU A 1 82 ? 4.636 6.674 -4.028 1.00 98.44 82 LEU A O 1
ATOM 619 N N . ALA A 1 83 ? 5.262 5.747 -5.973 1.00 98.44 83 ALA A N 1
ATOM 620 C CA . ALA A 1 83 ? 6.518 6.483 -6.094 1.00 98.44 83 ALA A CA 1
ATOM 621 C C . ALA A 1 83 ? 6.314 8.001 -6.261 1.00 98.44 83 ALA A C 1
ATOM 623 O O . ALA A 1 83 ? 7.154 8.790 -5.827 1.00 98.44 83 ALA A O 1
ATOM 624 N N . ALA A 1 84 ? 5.205 8.428 -6.870 1.00 98.31 84 ALA A N 1
ATOM 625 C CA . ALA A 1 84 ? 4.873 9.842 -7.020 1.00 98.31 84 ALA A CA 1
ATOM 626 C C . ALA A 1 84 ? 4.371 10.480 -5.713 1.00 98.31 84 ALA A C 1
ATOM 628 O O . ALA A 1 84 ? 4.629 11.658 -5.472 1.00 98.31 84 ALA A O 1
ATOM 629 N N . VAL A 1 85 ? 3.657 9.723 -4.872 1.00 98.00 85 VAL A N 1
ATOM 630 C CA . VAL A 1 85 ? 3.025 10.255 -3.648 1.00 98.00 85 VAL A CA 1
ATOM 631 C C . VAL A 1 85 ? 3.792 9.955 -2.360 1.00 98.00 85 VAL A C 1
ATOM 633 O O . VAL A 1 85 ? 3.485 10.556 -1.334 1.00 98.00 85 VAL A O 1
ATOM 636 N N . SER A 1 86 ? 4.780 9.056 -2.395 1.00 98.44 86 SER A N 1
ATOM 637 C CA . SER A 1 86 ? 5.619 8.696 -1.249 1.00 98.44 86 SER A CA 1
ATOM 638 C C . SER A 1 86 ? 7.104 8.666 -1.637 1.00 98.44 86 SER A C 1
ATOM 640 O O . SER A 1 86 ? 7.553 7.739 -2.320 1.00 98.44 86 SER A O 1
ATOM 642 N N . PRO A 1 87 ? 7.905 9.649 -1.177 1.00 98.06 87 PRO A N 1
ATOM 643 C CA . PRO A 1 87 ? 9.354 9.648 -1.382 1.00 98.06 87 PRO A CA 1
ATOM 644 C C . PRO A 1 87 ? 10.046 8.406 -0.810 1.00 98.06 87 PRO A C 1
ATOM 646 O O . PRO A 1 87 ? 11.016 7.921 -1.386 1.00 98.06 87 PRO A O 1
ATOM 649 N N . GLU A 1 88 ? 9.534 7.864 0.298 1.00 98.25 88 GLU A N 1
ATOM 650 C CA . GLU A 1 88 ? 10.068 6.644 0.905 1.00 98.25 88 GLU A CA 1
ATOM 651 C C . GLU A 1 88 ? 9.756 5.399 0.073 1.00 98.25 88 GLU A C 1
ATOM 653 O O . GLU A 1 88 ? 10.632 4.558 -0.117 1.00 98.25 88 GLU A O 1
ATOM 658 N N . TRP A 1 89 ? 8.541 5.287 -0.476 1.00 98.62 89 TRP A N 1
ATOM 659 C CA . TRP A 1 89 ? 8.237 4.220 -1.431 1.00 98.62 89 TRP A CA 1
ATOM 660 C C . TRP A 1 89 ? 9.174 4.292 -2.635 1.00 98.62 89 TRP A C 1
ATOM 662 O O . TRP A 1 89 ? 9.757 3.288 -3.043 1.00 98.62 89 TRP A O 1
ATOM 672 N N . LYS A 1 90 ? 9.352 5.498 -3.188 1.00 98.44 90 LYS A N 1
ATOM 673 C CA . LYS A 1 90 ? 10.221 5.727 -4.342 1.00 98.44 90 LYS A CA 1
ATOM 674 C C . LYS A 1 90 ? 11.662 5.291 -4.083 1.00 98.44 90 LYS A C 1
ATOM 676 O O . LYS A 1 90 ? 12.270 4.718 -4.979 1.00 98.44 90 LYS A O 1
ATOM 681 N N . SER A 1 91 ? 12.202 5.563 -2.894 1.00 98.12 91 SER A N 1
ATOM 682 C CA . SER A 1 91 ? 13.586 5.212 -2.559 1.00 98.12 91 SER A CA 1
ATOM 683 C C . SER A 1 91 ? 13.772 3.739 -2.193 1.00 98.12 91 SER A C 1
ATOM 685 O O . SER A 1 91 ? 14.814 3.176 -2.516 1.00 98.12 91 SER A O 1
ATOM 687 N N . LYS A 1 92 ? 12.790 3.108 -1.535 1.00 97.88 92 LYS A N 1
ATOM 688 C CA . LYS A 1 92 ? 12.904 1.720 -1.057 1.00 97.88 92 LYS A CA 1
ATOM 689 C C . LYS A 1 92 ? 12.435 0.669 -2.059 1.00 97.88 92 LYS A C 1
ATOM 691 O O . LYS A 1 92 ? 13.015 -0.410 -2.101 1.00 97.88 92 LYS A O 1
ATOM 696 N N . VAL A 1 93 ? 11.375 0.955 -2.815 1.00 98.19 93 VAL A N 1
ATOM 697 C CA . VAL A 1 93 ? 10.696 -0.025 -3.684 1.00 98.19 93 VAL A CA 1
ATOM 698 C C . VAL A 1 93 ? 10.749 0.394 -5.151 1.00 98.19 93 VAL A C 1
ATOM 700 O O . VAL A 1 93 ? 11.036 -0.429 -6.018 1.00 98.19 93 VAL A O 1
ATOM 703 N N . GLY A 1 94 ? 10.499 1.674 -5.435 1.00 98.25 94 GLY A N 1
ATOM 704 C CA . GLY A 1 94 ? 10.458 2.204 -6.797 1.00 98.25 94 GLY A CA 1
ATOM 705 C C . GLY A 1 94 ? 9.179 1.840 -7.559 1.00 98.25 94 GLY A C 1
ATOM 706 O O . GLY A 1 94 ? 8.113 1.632 -6.974 1.00 98.25 94 GLY A O 1
ATOM 707 N N . GLU A 1 95 ? 9.277 1.812 -8.887 1.00 98.19 95 GLU A N 1
ATOM 708 C CA . GLU A 1 95 ? 8.162 1.533 -9.794 1.00 98.19 95 GLU A CA 1
ATOM 709 C C . GLU A 1 95 ? 8.534 0.473 -10.831 1.00 98.19 95 GLU A C 1
ATOM 711 O O . GLU A 1 95 ? 9.677 0.389 -11.279 1.00 98.19 95 GLU A O 1
ATOM 716 N N . GLY A 1 96 ? 7.560 -0.338 -11.235 1.00 98.12 96 GLY A N 1
ATOM 717 C CA . GLY A 1 96 ? 7.788 -1.384 -12.221 1.00 98.12 96 GLY A CA 1
ATOM 718 C C . GLY A 1 96 ? 6.615 -2.340 -12.358 1.00 98.12 96 GLY A C 1
ATOM 719 O O . GLY A 1 96 ? 5.709 -2.379 -11.530 1.00 98.12 96 GLY A O 1
ATOM 720 N N . LYS A 1 97 ? 6.629 -3.149 -13.423 1.00 97.50 97 LYS A N 1
ATOM 721 C CA . LYS A 1 97 ? 5.631 -4.219 -13.616 1.00 97.50 97 LYS A CA 1
ATOM 722 C C . LYS A 1 97 ? 5.818 -5.385 -12.636 1.00 97.50 97 LYS A C 1
ATOM 724 O O . LYS A 1 97 ? 4.897 -6.175 -12.465 1.00 97.50 97 LYS A O 1
ATOM 729 N N . SER A 1 98 ? 6.993 -5.474 -12.017 1.00 96.88 98 SER A N 1
ATOM 730 C CA . SER A 1 98 ? 7.345 -6.348 -10.900 1.00 96.88 98 SER A CA 1
ATOM 731 C C . SER A 1 98 ? 8.311 -5.568 -10.000 1.00 96.88 98 SER A C 1
ATOM 733 O O . SER A 1 98 ? 9.159 -4.837 -10.518 1.00 96.88 98 SER A O 1
ATOM 735 N N . VAL A 1 99 ? 8.136 -5.659 -8.682 1.00 97.56 99 VAL A N 1
ATOM 736 C CA . VAL A 1 99 ? 8.937 -4.957 -7.665 1.00 97.56 99 VAL A CA 1
ATOM 737 C C . VAL A 1 99 ? 9.168 -5.878 -6.468 1.00 97.56 99 VAL A C 1
ATOM 739 O O . VAL A 1 99 ? 8.412 -6.826 -6.257 1.00 97.56 99 VAL A O 1
ATOM 742 N N . SER A 1 100 ? 10.187 -5.583 -5.660 1.00 97.06 100 SER A N 1
ATOM 743 C CA . SER A 1 100 ? 10.411 -6.282 -4.392 1.00 97.06 100 SER A CA 1
ATOM 744 C C . SER A 1 100 ? 9.482 -5.714 -3.318 1.00 97.06 100 SER A C 1
ATOM 746 O O . SER A 1 100 ? 9.805 -4.711 -2.681 1.00 97.06 100 SER A O 1
ATOM 748 N N . TRP A 1 101 ? 8.314 -6.331 -3.134 1.00 97.62 101 TRP A N 1
ATOM 749 C CA . TRP A 1 101 ? 7.341 -5.904 -2.127 1.00 97.62 101 TRP A CA 1
ATOM 750 C C . TRP A 1 101 ? 7.907 -6.056 -0.704 1.00 97.62 101 TRP A C 1
ATOM 752 O O . TRP A 1 101 ? 8.433 -7.120 -0.379 1.00 97.62 101 TRP A O 1
ATOM 762 N N . PRO A 1 102 ? 7.807 -5.029 0.164 1.00 97.44 102 PRO A N 1
ATOM 763 C CA . PRO A 1 102 ? 8.339 -5.110 1.529 1.00 97.44 102 PRO A CA 1
ATOM 764 C C . PRO A 1 102 ? 7.601 -6.109 2.422 1.00 97.44 102 PRO A C 1
ATOM 766 O O . PRO A 1 102 ? 8.189 -6.678 3.339 1.00 97.44 102 PRO A O 1
ATOM 769 N N . VAL A 1 103 ? 6.298 -6.274 2.186 1.00 97.81 103 VAL A N 1
ATOM 770 C CA . VAL A 1 103 ? 5.395 -7.125 2.963 1.00 97.81 103 VAL A CA 1
ATOM 771 C C . VAL A 1 103 ? 4.311 -7.712 2.068 1.00 97.81 103 VAL A C 1
ATOM 773 O O . VAL A 1 103 ? 4.010 -7.179 0.999 1.00 97.81 103 VAL A O 1
ATOM 776 N N . GLY A 1 104 ? 3.665 -8.762 2.567 1.00 96.31 104 GLY A N 1
ATOM 777 C CA . GLY A 1 104 ? 2.504 -9.372 1.936 1.00 96.31 104 GLY A CA 1
ATOM 778 C C . GLY A 1 104 ? 2.822 -10.673 1.222 1.00 96.31 104 GLY A C 1
ATOM 779 O O . GLY A 1 104 ? 3.906 -11.236 1.361 1.00 96.31 104 GLY A O 1
ATOM 780 N N . VAL A 1 105 ? 1.833 -11.148 0.477 1.00 96.75 105 VAL A N 1
ATOM 781 C CA . VAL A 1 105 ? 1.904 -12.368 -0.324 1.00 96.75 105 VAL A CA 1
ATOM 782 C C . VAL A 1 105 ? 1.423 -12.075 -1.739 1.00 96.75 105 VAL A C 1
ATOM 784 O O . VAL A 1 105 ? 0.487 -11.295 -1.934 1.00 96.75 105 VAL A O 1
ATOM 787 N N . GLY A 1 106 ? 2.055 -12.698 -2.726 1.00 88.69 106 GLY A N 1
ATOM 788 C CA . GLY A 1 106 ? 1.704 -12.499 -4.123 1.00 88.69 106 GLY A CA 1
ATOM 789 C C . GLY A 1 106 ? 2.582 -13.300 -5.039 1.00 88.69 106 GLY A C 1
ATOM 790 O O . GLY A 1 106 ? 3.824 -13.198 -4.930 1.00 88.69 106 GLY A O 1
#

Solvent-accessible surface area (backbone atoms only — not comparable to full-atom values): 6821 Å² total; per-residue (Å²): 134,89,80,88,85,90,74,88,87,80,87,85,86,89,80,89,84,85,90,54,91,93,61,89,76,84,55,70,56,73,69,54,53,52,32,38,57,62,54,73,50,49,41,54,48,36,69,76,43,38,70,59,29,82,91,54,94,57,54,92,40,77,63,80,50,75,57,76,67,56,83,27,71,68,45,23,57,51,28,42,50,44,31,73,76,28,72,64,45,34,74,76,51,34,63,34,38,66,67,74,71,77,51,60,51,82

Nearest PDB structures (foldseek):
  2z22-assembly2_A  TM=9.726E-01  e=3.489E-09  Yersinia pestis CO92
  1quj-assembly1_A  TM=9.722E-01  e=3.733E-09  Escherichia coli
  1a40-assembly1_A  TM=9.638E-01  e=3.733E-09  Escherichia coli
  1quk-assembly1_A  TM=9.759E-01  e=3.047E-09  Escherichia coli
  1qul-assembly1_A  TM=9.705E-01  e=5.238E-09  Escherichia coli

Organism: NCBI:txid93135

InterPro domains:
  IPR024370 PBP domain [PF12849] (3-91)
  IPR050962 Phosphate-binding protein PstS [PTHR42996] (3-105)